Protein AF-A0A967Z8L1-F1 (afdb_monomer)

Structure (mmCIF, N/CA/C/O backbone):
data_AF-A0A967Z8L1-F1
#
_entry.id   AF-A0A967Z8L1-F1
#
loop_
_atom_site.group_PDB
_atom_site.id
_atom_site.type_symbol
_atom_site.label_atom_id
_atom_site.label_alt_id
_atom_site.label_comp_id
_atom_site.label_asym_id
_atom_site.label_entity_id
_atom_site.label_seq_id
_atom_site.pdbx_PDB_ins_code
_atom_site.Cartn_x
_atom_site.Cartn_y
_atom_site.Cartn_z
_atom_site.occupancy
_atom_site.B_iso_or_equiv
_atom_site.auth_seq_id
_atom_site.auth_comp_id
_atom_site.auth_asym_id
_atom_site.auth_atom_id
_atom_site.pdbx_PDB_model_num
ATOM 1 N N . VAL A 1 1 ? -12.472 -4.966 7.787 1.00 72.12 1 VAL A N 1
ATOM 2 C CA . VAL A 1 1 ? -12.529 -3.626 7.152 1.00 72.12 1 VAL A CA 1
ATOM 3 C C . VAL A 1 1 ? -11.271 -2.877 7.555 1.00 72.12 1 VAL A C 1
ATOM 5 O O . VAL A 1 1 ? -11.045 -2.772 8.745 1.00 72.12 1 VAL A O 1
ATOM 8 N N . GLY A 1 2 ? -10.408 -2.463 6.624 1.00 90.75 2 GLY A N 1
ATOM 9 C CA . GLY A 1 2 ? -9.084 -1.914 6.947 1.00 90.75 2 GLY A CA 1
ATOM 10 C C . GLY A 1 2 ? -8.277 -1.594 5.687 1.00 90.75 2 GLY A C 1
ATOM 11 O O . GLY A 1 2 ? -8.852 -1.188 4.682 1.00 90.75 2 GLY A O 1
ATOM 12 N N . LEU A 1 3 ? -6.956 -1.788 5.721 1.00 96.19 3 LEU A N 1
ATOM 13 C CA . LEU A 1 3 ? -6.110 -1.611 4.534 1.00 96.19 3 LEU A CA 1
ATOM 14 C C . LEU A 1 3 ? -6.299 -2.739 3.521 1.00 96.19 3 LEU A C 1
ATOM 16 O O . LEU A 1 3 ? -6.447 -3.903 3.889 1.00 96.19 3 LEU A O 1
ATOM 20 N N . MET A 1 4 ? -6.174 -2.382 2.247 1.00 97.38 4 MET A N 1
ATOM 21 C CA . MET A 1 4 ? -6.013 -3.323 1.149 1.00 97.38 4 MET A CA 1
ATOM 22 C C . MET A 1 4 ? -4.984 -2.803 0.146 1.00 97.38 4 MET A C 1
ATOM 24 O O . MET A 1 4 ? -4.705 -1.604 0.077 1.00 97.38 4 MET A O 1
ATOM 28 N N . ASN A 1 5 ? -4.429 -3.710 -0.645 1.00 97.88 5 ASN A N 1
ATOM 29 C CA . ASN A 1 5 ? -3.552 -3.394 -1.759 1.00 97.88 5 ASN A CA 1
ATOM 30 C C . ASN A 1 5 ? -3.940 -4.242 -2.970 1.00 97.88 5 ASN A C 1
ATOM 32 O O . ASN A 1 5 ? -4.094 -5.452 -2.843 1.00 97.88 5 ASN A O 1
ATOM 36 N N . THR A 1 6 ? -4.034 -3.608 -4.134 1.00 97.94 6 THR A N 1
ATOM 37 C CA . THR A 1 6 ? -4.281 -4.288 -5.408 1.00 97.94 6 THR A CA 1
ATOM 38 C C . THR A 1 6 ? -3.103 -4.042 -6.334 1.00 97.94 6 THR A C 1
ATOM 40 O O . THR A 1 6 ? -2.576 -2.927 -6.385 1.00 97.94 6 THR A O 1
ATOM 43 N N . GLN A 1 7 ? -2.681 -5.082 -7.045 1.00 98.44 7 GLN A N 1
ATOM 44 C CA . GLN A 1 7 ? -1.623 -5.013 -8.046 1.00 98.44 7 GLN A CA 1
ATOM 45 C C . GLN A 1 7 ? -2.230 -5.214 -9.430 1.00 98.44 7 GLN A C 1
ATOM 47 O O . GLN A 1 7 ? -3.048 -6.113 -9.629 1.00 98.44 7 GLN A O 1
ATOM 52 N N . PHE A 1 8 ? -1.825 -4.368 -10.372 1.00 98.31 8 PHE A N 1
ATOM 53 C CA . PHE A 1 8 ? -2.331 -4.367 -11.740 1.00 98.31 8 PHE A CA 1
ATOM 54 C C . PHE A 1 8 ? -1.179 -4.491 -12.737 1.00 98.31 8 PHE A C 1
ATOM 56 O O . PHE A 1 8 ? -0.069 -4.031 -12.463 1.00 98.31 8 PHE A O 1
ATOM 63 N N . ALA A 1 9 ? -1.471 -5.043 -13.911 1.00 98.25 9 ALA A N 1
ATOM 64 C CA . ALA A 1 9 ? -0.656 -4.900 -15.111 1.00 98.25 9 ALA A CA 1
ATOM 65 C C . ALA A 1 9 ? -1.436 -4.093 -16.152 1.00 98.25 9 ALA A C 1
ATOM 67 O O . ALA A 1 9 ? -2.649 -4.251 -16.284 1.00 98.25 9 ALA A O 1
ATOM 68 N N . ILE A 1 10 ? -0.745 -3.223 -16.887 1.00 97.69 10 ILE A N 1
ATOM 69 C CA . ILE A 1 10 ? -1.343 -2.431 -17.965 1.00 97.69 10 ILE A CA 1
ATOM 70 C C . ILE A 1 10 ? -0.610 -2.781 -19.253 1.00 97.69 10 ILE A C 1
ATOM 72 O O . ILE A 1 10 ? 0.598 -2.571 -19.352 1.00 97.69 10 ILE A O 1
ATOM 76 N N . GLN A 1 11 ? -1.337 -3.305 -20.236 1.00 98.12 11 GLN A N 1
ATOM 77 C CA . GLN A 1 11 ? -0.787 -3.663 -21.540 1.00 98.12 11 GLN A CA 1
ATOM 78 C C . GLN A 1 11 ? -1.739 -3.199 -22.637 1.00 98.12 11 GLN A C 1
ATOM 80 O O . GLN A 1 11 ? -2.920 -3.537 -22.614 1.00 98.12 11 GLN A O 1
ATOM 85 N N . ASN A 1 12 ? -1.230 -2.420 -23.596 1.00 97.56 12 ASN A N 1
ATOM 86 C CA . ASN A 1 12 ? -2.007 -1.897 -24.728 1.00 97.56 12 ASN A CA 1
ATOM 87 C C . ASN A 1 12 ? -3.321 -1.215 -24.293 1.00 97.56 12 ASN A C 1
ATOM 89 O O . ASN A 1 12 ? -4.380 -1.462 -24.860 1.00 97.56 12 ASN A O 1
ATOM 93 N N . GLY A 1 13 ? -3.271 -0.417 -23.221 1.00 97.12 13 GLY A N 1
ATOM 94 C CA . GLY A 1 13 ? -4.446 0.260 -22.656 1.00 97.12 13 GLY A CA 1
ATOM 95 C C . GLY A 1 13 ? -5.411 -0.643 -21.875 1.00 97.12 13 GLY A C 1
ATOM 96 O O . GLY A 1 13 ? -6.358 -0.139 -21.281 1.00 97.12 13 GLY A O 1
ATOM 97 N N . THR A 1 14 ? -5.165 -1.954 -21.819 1.00 97.81 14 THR A N 1
ATOM 98 C CA . THR A 1 14 ? -5.984 -2.907 -21.061 1.00 97.81 14 THR A CA 1
ATOM 99 C C . THR A 1 14 ? -5.438 -3.073 -19.645 1.00 97.81 14 THR A C 1
ATOM 101 O O . THR A 1 14 ? -4.238 -3.288 -19.461 1.00 97.81 14 THR A O 1
ATOM 104 N N . ILE A 1 15 ? -6.322 -2.970 -18.648 1.00 98.12 15 ILE A N 1
ATOM 105 C CA . ILE A 1 15 ? -6.004 -3.125 -17.223 1.00 98.12 15 ILE A CA 1
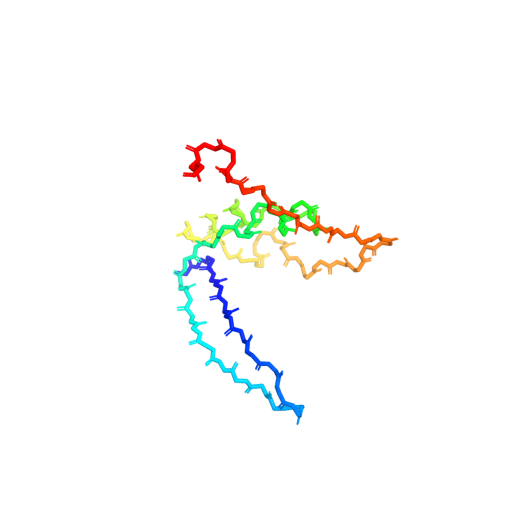ATOM 106 C C . ILE A 1 15 ? -6.306 -4.564 -16.797 1.00 98.12 15 ILE A C 1
ATOM 108 O O . ILE A 1 15 ? -7.447 -5.013 -16.879 1.00 98.12 15 ILE A O 1
ATOM 112 N N . TYR A 1 16 ? -5.297 -5.255 -16.278 1.00 98.25 16 TYR A N 1
ATOM 113 C CA . TYR A 1 16 ? -5.402 -6.603 -15.726 1.00 98.25 16 TYR A CA 1
ATOM 114 C C . TYR A 1 16 ? -5.180 -6.563 -14.217 1.00 98.25 16 TYR A C 1
ATOM 116 O O . TYR A 1 16 ? -4.247 -5.913 -13.740 1.00 98.25 16 TYR A O 1
ATOM 124 N N . VAL A 1 17 ? -6.015 -7.272 -13.458 1.00 98.00 17 VAL A N 1
ATOM 125 C CA . VAL A 1 17 ? -5.807 -7.479 -12.018 1.00 98.00 17 VAL A CA 1
ATOM 126 C C . VAL A 1 17 ? -4.866 -8.664 -11.836 1.00 98.00 17 VAL A C 1
ATOM 128 O O . VAL A 1 17 ? -5.154 -9.750 -12.328 1.00 98.00 17 VAL A O 1
ATOM 131 N N . LEU A 1 18 ? -3.755 -8.455 -11.129 1.00 98.12 18 LEU A N 1
ATOM 132 C CA . LEU A 1 18 ? -2.802 -9.518 -10.802 1.00 98.12 18 LEU A CA 1
ATOM 133 C C . LEU A 1 18 ? -3.185 -10.198 -9.488 1.00 98.12 18 LEU A C 1
ATOM 135 O O . LEU A 1 18 ? -3.391 -11.404 -9.443 1.00 98.12 18 LEU A O 1
ATOM 139 N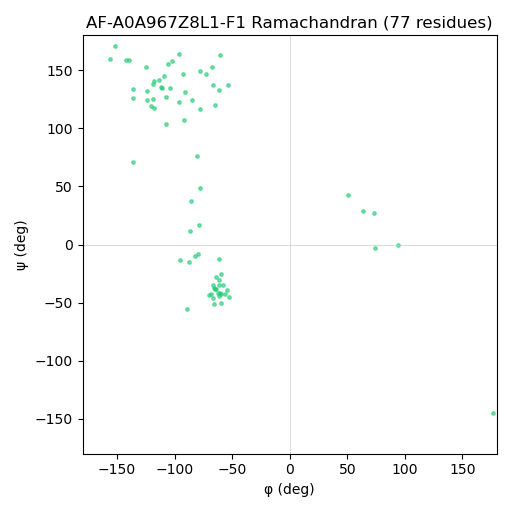 N . GLU A 1 19 ? -3.310 -9.411 -8.419 1.00 98.06 19 GLU A N 1
ATOM 140 C CA . GLU A 1 19 ? -3.705 -9.908 -7.103 1.00 98.06 19 GLU A CA 1
ATOM 141 C C . GLU A 1 19 ? -4.320 -8.810 -6.231 1.00 98.06 19 GLU A C 1
ATOM 143 O O . GLU A 1 19 ? -4.085 -7.611 -6.425 1.00 98.06 19 GLU A O 1
ATOM 148 N N . VAL A 1 20 ? -5.076 -9.244 -5.220 1.00 97.94 20 VAL A N 1
ATOM 149 C CA . VAL A 1 20 ? -5.633 -8.391 -4.169 1.00 97.94 20 VAL A CA 1
ATOM 150 C C . VAL A 1 20 ? -5.185 -8.931 -2.818 1.00 97.94 20 VAL A C 1
ATOM 152 O O . VAL A 1 20 ? -5.441 -10.077 -2.467 1.00 97.94 20 VAL A O 1
ATOM 155 N N . ASN A 1 21 ? -4.547 -8.072 -2.032 1.00 97.75 21 ASN A N 1
ATOM 156 C CA . ASN A 1 21 ? -4.123 -8.351 -0.672 1.00 97.75 21 ASN A CA 1
ATOM 157 C C . ASN A 1 21 ? -5.027 -7.570 0.296 1.00 97.75 21 ASN A C 1
ATOM 159 O O . ASN A 1 21 ? -4.821 -6.362 0.455 1.00 97.75 21 ASN A O 1
ATOM 163 N N . PRO A 1 22 ? -5.997 -8.208 0.978 1.00 96.69 22 PRO A N 1
ATOM 164 C CA . PRO A 1 22 ? -6.877 -7.555 1.956 1.00 96.69 22 PRO A CA 1
ATOM 165 C C . PRO A 1 22 ? -6.164 -7.332 3.305 1.00 96.69 22 PRO A C 1
ATOM 167 O O . PRO A 1 22 ? -6.653 -7.698 4.371 1.00 96.69 22 PRO A O 1
ATOM 170 N N . ARG A 1 23 ? -4.950 -6.782 3.248 1.00 96.25 23 ARG A N 1
ATOM 171 C CA . ARG A 1 23 ? -4.076 -6.488 4.385 1.00 96.25 23 ARG A CA 1
ATOM 172 C C . ARG A 1 23 ? -3.162 -5.311 4.056 1.00 96.25 23 ARG A C 1
ATOM 174 O O . ARG A 1 23 ? -3.036 -4.897 2.903 1.00 96.25 23 ARG A O 1
ATOM 181 N N . ALA A 1 24 ? -2.452 -4.815 5.066 1.00 95.06 24 ALA A N 1
ATOM 182 C CA . ALA A 1 24 ? -1.388 -3.842 4.856 1.00 95.06 24 ALA A CA 1
ATOM 183 C C . ALA A 1 24 ? -0.268 -4.430 3.973 1.00 95.06 24 ALA A C 1
ATOM 185 O O . ALA A 1 24 ? 0.213 -5.547 4.195 1.00 95.06 24 ALA A O 1
ATOM 186 N N . SER A 1 25 ? 0.161 -3.661 2.973 1.00 96.38 25 SER A N 1
ATOM 187 C CA . SER A 1 25 ? 1.323 -3.976 2.144 1.00 96.38 25 SER A CA 1
ATOM 188 C C . SER A 1 25 ? 2.574 -3.259 2.661 1.00 96.38 25 SER A C 1
ATOM 190 O O . SER A 1 25 ? 2.509 -2.257 3.376 1.00 96.38 25 SER A O 1
ATOM 192 N N . ARG A 1 26 ? 3.745 -3.719 2.214 1.00 96.62 26 ARG A N 1
ATOM 193 C CA . ARG A 1 26 ? 5.041 -3.076 2.493 1.00 96.62 26 ARG A CA 1
ATOM 194 C C . ARG A 1 26 ? 5.167 -1.642 1.954 1.00 96.62 26 ARG A C 1
ATOM 196 O O . ARG A 1 26 ? 6.116 -0.948 2.298 1.00 96.62 26 ARG A O 1
ATOM 203 N N . THR A 1 27 ? 4.248 -1.188 1.098 1.00 97.38 27 THR A N 1
ATOM 204 C CA . THR A 1 27 ? 4.266 0.171 0.534 1.00 97.38 27 THR A CA 1
ATOM 205 C C . THR A 1 27 ? 3.552 1.198 1.414 1.00 97.38 27 THR A C 1
ATOM 207 O O . THR A 1 27 ? 3.789 2.391 1.241 1.00 97.38 27 THR A O 1
ATOM 210 N N . VAL A 1 28 ? 2.745 0.772 2.394 1.00 97.50 28 VAL A N 1
ATOM 211 C CA . VAL A 1 28 ? 1.957 1.663 3.269 1.00 97.50 28 VAL A CA 1
ATOM 212 C C . VAL A 1 28 ? 2.800 2.757 3.949 1.00 97.50 28 VAL A C 1
ATOM 214 O O . VAL A 1 28 ? 2.377 3.917 3.901 1.00 97.50 28 VAL A O 1
ATOM 217 N N . PRO A 1 29 ? 3.988 2.475 4.529 1.00 97.75 29 PRO A N 1
ATOM 218 C CA . PRO A 1 29 ? 4.804 3.521 5.151 1.00 97.75 29 PRO A CA 1
ATOM 219 C C . PRO A 1 29 ? 5.315 4.563 4.149 1.00 97.75 29 PRO A C 1
ATOM 221 O O . PRO A 1 29 ? 5.346 5.752 4.461 1.00 97.75 29 PRO A O 1
ATOM 224 N N . PHE A 1 30 ? 5.688 4.130 2.940 1.00 97.75 30 PHE A N 1
ATOM 225 C CA . PHE A 1 30 ? 6.127 5.028 1.872 1.00 97.75 30 PHE A CA 1
ATOM 226 C C . PHE A 1 30 ? 4.980 5.931 1.409 1.00 97.75 30 PHE A C 1
ATOM 228 O O . PHE A 1 30 ? 5.131 7.150 1.414 1.00 97.75 30 PHE A O 1
ATOM 235 N N . VAL A 1 31 ? 3.816 5.351 1.090 1.00 96.25 31 VAL A N 1
ATOM 236 C CA . VAL A 1 31 ? 2.643 6.122 0.647 1.00 96.25 31 VAL A CA 1
ATOM 237 C C . VAL A 1 31 ? 2.218 7.119 1.721 1.00 96.25 31 VAL A C 1
ATOM 239 O O . VAL A 1 31 ? 1.979 8.277 1.400 1.00 96.25 31 VAL A O 1
ATOM 242 N N . SER A 1 32 ? 2.213 6.711 2.995 1.00 96.69 32 SER A N 1
ATOM 243 C CA . SER A 1 32 ? 1.851 7.595 4.111 1.00 96.69 32 SER A CA 1
ATOM 244 C C . SER A 1 32 ? 2.718 8.855 4.162 1.00 96.69 32 SER A C 1
ATOM 246 O O . SER A 1 32 ? 2.202 9.954 4.357 1.00 96.69 32 SER A O 1
ATOM 248 N N . LYS A 1 33 ? 4.032 8.710 3.943 1.00 95.69 33 LYS A N 1
ATOM 249 C CA . LYS A 1 33 ? 4.965 9.844 3.877 1.00 95.69 33 LYS A CA 1
ATOM 250 C C . LYS A 1 33 ? 4.752 10.687 2.621 1.00 95.69 33 LYS A C 1
ATOM 252 O O . LYS A 1 33 ? 4.729 11.905 2.726 1.00 95.69 33 LYS A O 1
ATOM 257 N N . ALA A 1 34 ? 4.557 10.050 1.467 1.00 95.94 34 ALA A N 1
ATOM 258 C CA . ALA A 1 34 ? 4.385 10.742 0.190 1.00 95.94 34 ALA A CA 1
ATOM 259 C C . ALA A 1 34 ? 3.117 11.616 0.150 1.00 95.94 34 ALA A C 1
ATOM 261 O O . ALA A 1 34 ? 3.145 12.717 -0.393 1.00 95.94 34 ALA A O 1
ATOM 262 N N . ILE A 1 35 ? 2.011 11.151 0.743 1.00 94.62 35 ILE A N 1
ATOM 263 C CA . ILE A 1 35 ? 0.737 11.891 0.756 1.00 94.62 35 ILE A CA 1
ATOM 264 C C . ILE A 1 35 ? 0.540 12.729 2.028 1.00 94.62 35 ILE A C 1
ATOM 266 O O . ILE A 1 35 ? -0.330 13.598 2.067 1.00 94.62 35 ILE A O 1
ATOM 270 N N . GLY A 1 36 ? 1.348 12.499 3.066 1.00 94.25 36 GLY A N 1
ATOM 271 C CA . GLY A 1 36 ? 1.239 13.178 4.359 1.00 94.25 36 GLY A CA 1
ATOM 272 C C . GLY A 1 36 ? 0.049 12.717 5.207 1.00 94.25 36 GLY A C 1
ATOM 273 O O . GLY A 1 36 ? -0.459 13.495 6.008 1.00 94.25 36 GLY A O 1
ATOM 274 N N . GLN A 1 37 ? -0.412 11.474 5.037 1.00 95.50 37 GLN A N 1
ATOM 275 C CA . GLN A 1 37 ? -1.499 10.889 5.831 1.00 95.50 37 GLN A CA 1
ATOM 276 C C . GLN A 1 37 ? -1.037 9.584 6.495 1.00 95.50 37 GLN A C 1
ATOM 278 O O . GLN A 1 37 ? -0.482 8.720 5.817 1.00 95.50 37 GLN A O 1
ATOM 283 N N . PRO A 1 38 ? -1.276 9.375 7.802 1.00 96.31 38 PRO A N 1
ATOM 284 C CA . PRO A 1 38 ? -0.840 8.171 8.504 1.00 96.31 38 PRO A CA 1
ATOM 285 C C . PRO A 1 38 ? -1.799 6.995 8.244 1.00 96.31 38 PRO A C 1
ATOM 287 O O . PRO A 1 38 ? -2.588 6.621 9.114 1.00 96.31 38 PRO A O 1
ATOM 290 N N . LEU A 1 39 ? -1.722 6.384 7.056 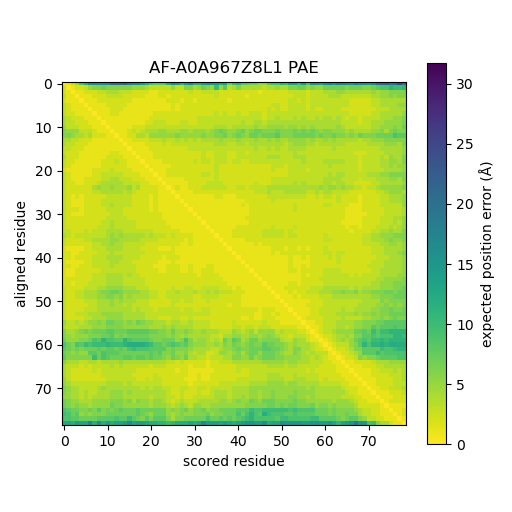1.00 96.62 39 LEU A N 1
ATOM 291 C CA . LEU A 1 39 ? -2.671 5.362 6.585 1.00 96.62 39 LEU A CA 1
ATOM 292 C C . LEU A 1 39 ? -2.830 4.178 7.548 1.00 96.62 39 LEU A C 1
ATOM 294 O O . LEU A 1 39 ? -3.945 3.716 7.775 1.00 96.62 39 LEU A O 1
ATOM 298 N N . ALA A 1 40 ? -1.738 3.714 8.163 1.00 96.62 40 ALA A N 1
ATOM 299 C CA . ALA A 1 40 ? -1.793 2.636 9.153 1.00 96.62 40 ALA A CA 1
ATOM 300 C C . ALA A 1 40 ? -2.631 3.017 10.390 1.00 96.62 40 ALA A C 1
ATOM 302 O O . ALA A 1 40 ? -3.438 2.216 10.856 1.00 96.62 40 ALA A O 1
ATOM 303 N N . LYS A 1 41 ? -2.493 4.255 10.886 1.00 97.19 41 LYS A N 1
ATOM 304 C CA . LYS A 1 41 ? -3.269 4.769 12.028 1.00 97.19 41 LYS A CA 1
ATOM 305 C C . LYS A 1 41 ? -4.740 4.947 11.663 1.00 97.19 41 LYS A C 1
ATOM 307 O O . LYS A 1 41 ? -5.607 4.590 12.454 1.00 97.19 41 LYS A O 1
ATOM 312 N N . ILE A 1 42 ? -5.007 5.481 10.472 1.00 96.94 42 ILE A N 1
ATOM 313 C CA . ILE A 1 42 ? -6.367 5.667 9.954 1.00 96.94 42 ILE A CA 1
ATOM 314 C C . ILE A 1 42 ? -7.080 4.317 9.863 1.00 96.94 42 ILE A C 1
ATOM 316 O O . ILE A 1 42 ? -8.170 4.143 10.401 1.00 96.94 42 ILE A O 1
ATOM 320 N N . ALA A 1 43 ? -6.437 3.328 9.243 1.00 96.75 43 ALA A N 1
ATOM 321 C CA . ALA A 1 43 ? -7.020 2.005 9.082 1.00 96.75 43 ALA A CA 1
ATOM 322 C C . ALA A 1 43 ? -7.193 1.252 10.404 1.00 96.75 43 ALA A C 1
ATOM 324 O O . ALA A 1 43 ? -8.178 0.537 10.557 1.00 96.75 43 ALA A O 1
ATOM 325 N N . ALA A 1 44 ? -6.284 1.426 11.369 1.00 97.50 44 ALA A N 1
ATOM 326 C CA . ALA A 1 44 ? -6.449 0.871 12.712 1.00 97.50 44 ALA A CA 1
ATOM 327 C C . ALA A 1 44 ? -7.706 1.417 13.406 1.00 97.50 44 ALA A C 1
ATOM 329 O O . ALA A 1 44 ? -8.465 0.647 13.986 1.00 97.50 44 ALA A O 1
ATOM 330 N N . LYS A 1 45 ? -7.970 2.721 13.275 1.00 97.19 45 LYS A N 1
ATOM 331 C CA . LYS A 1 45 ? -9.197 3.349 13.784 1.00 97.19 45 LYS A CA 1
ATOM 332 C C . LYS A 1 45 ? -10.458 2.866 13.059 1.00 97.19 45 LYS A C 1
ATOM 334 O O . LYS A 1 45 ? -11.474 2.634 13.702 1.00 97.19 45 LYS A O 1
ATOM 339 N N . VAL A 1 46 ? -10.379 2.644 11.742 1.00 97.25 46 VAL A N 1
ATOM 340 C CA . VAL A 1 46 ? -11.478 2.018 10.981 1.00 97.25 46 VAL A CA 1
ATOM 341 C C . VAL A 1 46 ? -11.759 0.609 11.494 1.00 97.25 46 VAL A C 1
ATOM 343 O O . VAL A 1 46 ? -12.913 0.254 11.715 1.00 97.25 46 VAL A O 1
ATOM 346 N N . MET A 1 47 ? -10.713 -0.185 11.733 1.00 97.19 47 MET A N 1
ATOM 347 C CA . MET A 1 47 ? -10.848 -1.526 12.311 1.00 97.19 47 MET A CA 1
ATOM 348 C C . MET A 1 47 ? -11.467 -1.500 13.714 1.00 97.19 47 MET A C 1
ATOM 350 O O . MET A 1 47 ? -12.170 -2.441 14.065 1.00 97.19 47 MET A O 1
ATOM 354 N N . SER A 1 48 ? -11.257 -0.431 14.489 1.00 97.38 48 SER A N 1
ATOM 355 C CA . SER A 1 48 ? -11.868 -0.244 15.810 1.00 97.38 48 SER A CA 1
ATOM 356 C C . SER A 1 48 ? -13.259 0.406 15.776 1.00 97.38 48 SER A C 1
ATOM 358 O O . SER A 1 48 ? -13.744 0.831 16.819 1.00 97.38 48 SER A O 1
ATOM 360 N N . GLY A 1 49 ? -13.891 0.522 14.603 1.00 96.81 49 GLY A N 1
ATOM 361 C CA . GLY A 1 49 ? -15.264 1.015 14.456 1.00 96.81 49 GLY A CA 1
ATOM 362 C C . GLY A 1 49 ? -15.412 2.510 14.168 1.00 96.81 49 GLY A C 1
ATOM 363 O O . GLY A 1 49 ? -16.537 2.958 13.986 1.00 96.81 49 GLY A O 1
ATOM 364 N N . LEU A 1 50 ? -14.318 3.275 14.073 1.00 97.38 50 LEU A N 1
ATOM 365 C CA . LEU A 1 50 ? -14.369 4.697 13.723 1.00 97.38 50 LEU A CA 1
ATOM 366 C C . LEU A 1 50 ? -14.226 4.871 12.207 1.00 97.38 50 LEU A C 1
ATOM 368 O O . LE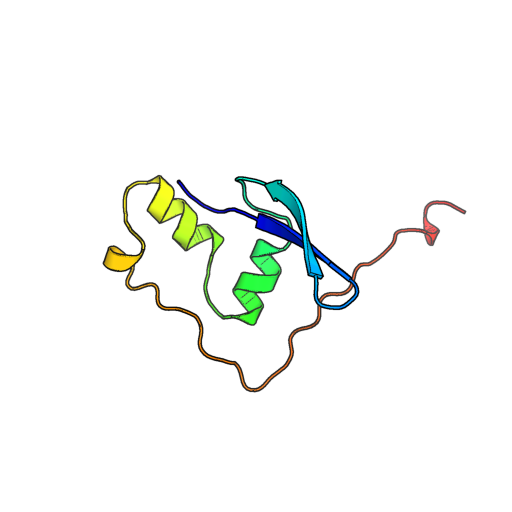U A 1 50 ? -13.138 4.702 11.646 1.00 97.38 50 LEU A O 1
ATOM 372 N N . SER A 1 51 ? -15.315 5.212 11.529 1.00 96.25 51 SER A N 1
ATOM 373 C CA . SER A 1 51 ? -15.371 5.339 10.072 1.00 96.25 51 SER A CA 1
ATOM 374 C C . SER A 1 51 ? -14.416 6.411 9.523 1.00 96.25 51 SER A C 1
ATOM 376 O O . SER A 1 51 ? -13.926 7.284 10.240 1.00 96.25 51 SER A O 1
ATOM 378 N N . LEU A 1 52 ? -14.142 6.372 8.214 1.00 95.50 52 LEU A N 1
ATOM 379 C CA . LEU A 1 52 ? -13.315 7.395 7.555 1.00 95.50 52 LEU A CA 1
ATOM 380 C C . LEU A 1 52 ? -13.935 8.799 7.651 1.00 95.50 52 LEU A C 1
ATOM 382 O O . LEU A 1 52 ? -13.200 9.775 7.799 1.00 95.50 52 LEU A O 1
ATOM 386 N N . ALA A 1 53 ? -15.269 8.882 7.601 1.00 95.25 53 ALA A N 1
ATOM 387 C CA . ALA A 1 53 ? -16.012 10.134 7.706 1.00 95.25 53 ALA A CA 1
ATOM 388 C C . ALA A 1 53 ? -15.862 10.760 9.099 1.00 95.25 53 ALA A C 1
ATOM 390 O O . ALA A 1 53 ? -15.522 11.934 9.206 1.00 95.25 53 ALA A O 1
ATOM 391 N N . GLU A 1 54 ? -16.011 9.964 10.163 1.00 96.94 54 GLU A N 1
ATOM 392 C CA . GLU A 1 54 ? -15.806 10.422 11.548 1.00 96.94 54 GLU A CA 1
ATOM 393 C C . GLU A 1 54 ? -14.357 10.846 11.819 1.00 96.94 54 GLU A C 1
ATOM 395 O O . GLU A 1 54 ? -14.095 11.705 12.657 1.00 96.94 54 GLU A O 1
ATOM 400 N N . GLN A 1 55 ? -13.398 10.263 11.096 1.00 96.44 55 GLN A N 1
ATOM 401 C CA . GLN A 1 55 ? -11.992 10.660 11.160 1.00 96.44 55 GLN A CA 1
ATOM 402 C C . GLN A 1 55 ? -11.665 11.917 10.339 1.00 96.44 55 GLN A C 1
ATOM 404 O O . GLN A 1 55 ? -10.535 12.400 10.431 1.00 96.44 55 GLN A O 1
ATOM 409 N N . GLY A 1 56 ? -12.597 12.428 9.525 1.00 95.00 56 GLY A N 1
ATOM 410 C CA . GLY A 1 56 ? -12.365 13.567 8.633 1.00 95.00 56 GLY A CA 1
ATOM 411 C C . GLY A 1 56 ? -11.321 13.289 7.547 1.00 95.00 56 GLY A C 1
ATOM 412 O O . GLY A 1 56 ? -10.610 14.200 7.126 1.00 95.00 56 GLY A O 1
ATOM 413 N N . VAL A 1 57 ? -11.169 12.029 7.122 1.00 94.38 57 VAL A N 1
ATOM 414 C CA . VAL A 1 57 ? -10.177 11.654 6.105 1.00 94.3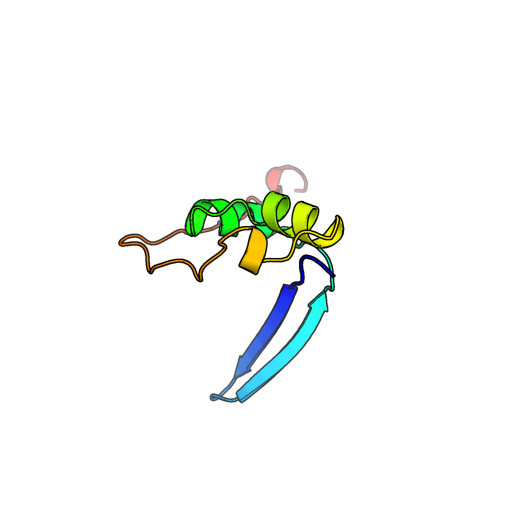8 57 VAL A CA 1
ATOM 415 C C . VAL A 1 57 ? -10.693 12.040 4.724 1.00 94.38 57 VAL A C 1
ATOM 417 O O . VAL A 1 57 ? -11.678 11.484 4.243 1.00 94.38 57 VAL A O 1
ATOM 420 N N . SER A 1 58 ? -9.993 12.960 4.066 1.00 90.62 58 SER A N 1
ATOM 421 C CA . SER A 1 58 ? -10.229 13.345 2.676 1.00 90.62 58 SER A CA 1
ATOM 422 C C . SER A 1 58 ? -9.199 12.710 1.730 1.00 90.62 58 SER A C 1
ATOM 424 O O . SER A 1 58 ? -8.098 12.338 2.162 1.00 90.62 58 SER A O 1
ATOM 426 N N . PRO A 1 59 ? -9.519 12.580 0.429 1.00 88.50 59 PRO A N 1
ATOM 427 C CA . PRO A 1 59 ? -8.527 12.236 -0.581 1.00 88.50 59 PRO A CA 1
ATOM 428 C C . PRO A 1 59 ? -7.330 13.200 -0.518 1.00 88.50 59 PRO A C 1
ATOM 430 O O . PRO A 1 59 ? -7.529 14.406 -0.364 1.00 88.50 59 PRO A O 1
ATOM 433 N N . PRO A 1 60 ? -6.088 12.699 -0.617 1.00 87.25 60 PRO A N 1
ATOM 434 C CA . PRO A 1 60 ? -4.915 13.554 -0.541 1.00 87.25 60 PRO A CA 1
ATOM 435 C C . PRO A 1 60 ? -4.838 14.494 -1.748 1.00 87.25 60 PRO A C 1
ATOM 437 O O . PRO A 1 60 ? -5.021 14.075 -2.891 1.00 87.25 60 PRO A O 1
ATOM 440 N N . GLU A 1 61 ? -4.501 15.756 -1.496 1.00 87.69 61 GLU A N 1
ATOM 441 C CA . GLU A 1 61 ? -4.199 16.718 -2.555 1.00 87.69 61 GLU A CA 1
ATOM 442 C C . GLU A 1 61 ? -2.900 16.362 -3.289 1.00 87.69 61 GLU A C 1
ATOM 444 O O . GLU A 1 61 ? -1.967 15.771 -2.727 1.00 87.69 61 GLU A O 1
ATOM 449 N N . ARG A 1 62 ? -2.810 16.769 -4.560 1.00 87.69 62 ARG A N 1
ATOM 450 C CA . ARG A 1 62 ? -1.589 16.611 -5.352 1.00 87.69 62 ARG A CA 1
ATOM 451 C C . ARG A 1 62 ? -0.472 17.463 -4.744 1.00 87.69 62 ARG A C 1
ATOM 453 O O . ARG A 1 6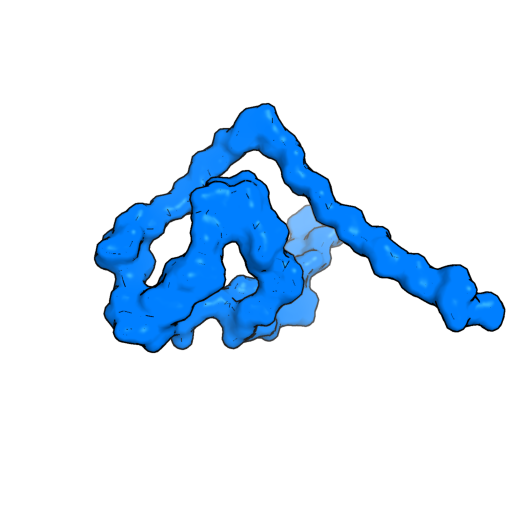2 ? -0.574 18.683 -4.675 1.00 87.69 62 ARG A O 1
ATOM 460 N N . ARG 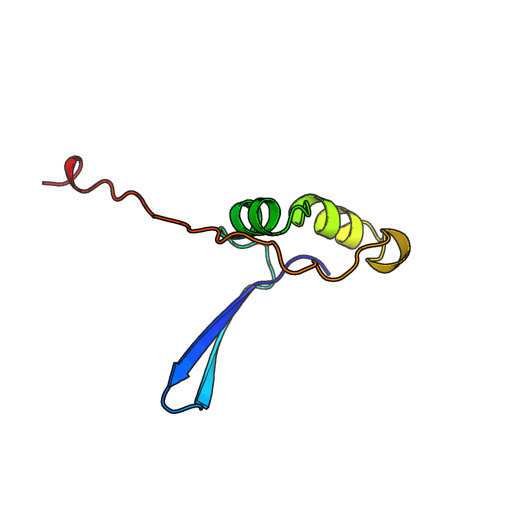A 1 63 ? 0.624 16.818 -4.346 1.00 88.31 63 ARG A N 1
ATOM 461 C CA . ARG A 1 63 ? 1.813 17.502 -3.820 1.00 88.31 63 ARG A CA 1
ATOM 462 C C . ARG A 1 63 ? 2.648 18.118 -4.960 1.00 88.31 63 ARG A C 1
ATOM 464 O O . ARG A 1 63 ? 2.689 17.539 -6.047 1.00 88.31 63 ARG A O 1
ATOM 471 N N . PRO A 1 64 ? 3.361 19.239 -4.726 1.00 94.75 64 PRO A N 1
ATOM 472 C CA . PRO A 1 64 ? 4.185 19.915 -5.739 1.00 94.75 64 PRO A CA 1
ATOM 473 C C . PRO A 1 64 ? 5.550 19.236 -5.975 1.00 94.75 64 PRO A C 1
ATOM 475 O O . PRO A 1 64 ? 6.465 19.847 -6.517 1.00 94.75 64 PRO A O 1
ATOM 478 N N . TYR A 1 65 ? 5.715 17.988 -5.538 1.00 94.81 65 TYR A N 1
ATOM 479 C CA . TYR A 1 65 ? 6.966 17.241 -5.610 1.00 94.81 65 TYR A CA 1
ATOM 480 C C . TYR A 1 65 ? 6.709 15.769 -5.936 1.00 94.81 65 TYR A C 1
ATOM 482 O O . TYR A 1 65 ? 5.623 15.239 -5.694 1.00 94.81 65 TYR A O 1
ATOM 490 N N . TYR A 1 66 ? 7.740 15.096 -6.448 1.00 96.56 66 TYR A N 1
ATOM 491 C CA . TYR A 1 66 ? 7.742 13.649 -6.646 1.00 96.56 66 TYR A CA 1
ATOM 492 C C . TYR A 1 66 ? 8.340 12.933 -5.432 1.00 96.56 66 TYR A C 1
ATOM 494 O O . TYR A 1 66 ? 9.256 13.431 -4.784 1.00 96.56 66 TYR A O 1
ATOM 502 N N . SER A 1 67 ? 7.827 11.742 -5.129 1.00 96.69 67 SER A N 1
ATOM 503 C CA . SER A 1 67 ? 8.395 10.823 -4.138 1.00 96.69 67 SER A CA 1
ATOM 504 C C . SER A 1 67 ? 8.774 9.524 -4.838 1.00 96.69 67 SER A C 1
ATOM 506 O O . SER A 1 67 ? 7.928 8.910 -5.485 1.00 96.69 67 SER A O 1
ATOM 508 N N . VAL A 1 68 ? 10.032 9.103 -4.708 1.00 97.62 68 VAL A N 1
ATOM 509 C CA . VAL A 1 68 ? 10.576 7.904 -5.367 1.00 97.62 68 VAL A CA 1
ATOM 510 C C . VAL A 1 68 ? 11.017 6.899 -4.304 1.00 97.62 68 VAL A C 1
ATOM 512 O O . VAL A 1 68 ? 11.546 7.283 -3.262 1.00 97.62 68 VAL A O 1
ATOM 515 N N . LYS A 1 69 ? 10.766 5.607 -4.548 1.00 97.50 69 LYS A N 1
ATOM 516 C CA . LYS A 1 69 ? 11.124 4.504 -3.648 1.00 97.50 69 LYS A CA 1
ATOM 517 C C . LYS A 1 69 ? 12.111 3.571 -4.340 1.00 97.50 69 LYS A C 1
ATOM 519 O O . LYS A 1 69 ? 11.720 2.898 -5.289 1.00 97.50 69 LYS A O 1
ATOM 524 N N . GLU A 1 70 ? 13.314 3.457 -3.793 1.00 97.88 70 GLU A N 1
ATOM 525 C CA . GLU A 1 70 ? 14.351 2.541 -4.279 1.00 97.88 70 GLU A CA 1
ATOM 526 C C . GLU A 1 70 ? 14.507 1.325 -3.351 1.00 97.88 70 GLU A C 1
ATOM 528 O O . GLU A 1 70 ? 14.142 1.384 -2.172 1.00 97.88 70 GLU A O 1
ATOM 533 N N . SER A 1 71 ? 15.001 0.205 -3.882 1.00 96.19 71 SER A N 1
ATOM 534 C CA . SER A 1 71 ? 15.306 -1.002 -3.105 1.00 96.19 71 SER A CA 1
ATOM 535 C C . SER A 1 71 ? 16.818 -1.192 -3.006 1.00 96.19 71 SER A C 1
ATOM 537 O O . SER A 1 71 ? 17.550 -0.904 -3.943 1.00 96.19 71 SER A O 1
ATOM 539 N N . VAL A 1 72 ? 17.297 -1.711 -1.877 1.00 96.44 72 VAL A N 1
ATOM 540 C CA . VAL A 1 72 ? 18.711 -2.075 -1.710 1.00 96.44 72 VAL A CA 1
ATOM 541 C C . VAL A 1 72 ? 18.817 -3.592 -1.707 1.00 96.44 72 VAL A C 1
ATOM 543 O O . VAL A 1 72 ? 18.120 -4.259 -0.941 1.00 96.44 72 VAL A O 1
ATOM 546 N N . PHE A 1 73 ? 19.676 -4.131 -2.568 1.00 97.00 73 PHE A N 1
ATOM 547 C CA . PHE A 1 73 ? 19.858 -5.570 -2.731 1.00 97.00 73 PHE A CA 1
ATOM 548 C C . PHE A 1 73 ? 21.158 -6.040 -2.060 1.00 97.00 73 PHE A C 1
ATOM 550 O O . PHE A 1 73 ? 22.201 -5.411 -2.244 1.00 97.00 73 PHE A O 1
ATOM 557 N N . PRO A 1 74 ? 21.141 -7.147 -1.295 1.00 96.75 74 PRO A N 1
ATOM 558 C CA . PRO A 1 74 ? 22.301 -7.612 -0.538 1.00 96.75 74 PRO A CA 1
ATOM 559 C C . PRO A 1 74 ? 23.260 -8.492 -1.365 1.00 96.75 74 PRO A C 1
ATOM 561 O O . PRO A 1 74 ? 23.807 -9.446 -0.823 1.00 96.75 74 PRO A O 1
ATOM 564 N N . PHE A 1 75 ? 23.489 -8.199 -2.653 1.00 96.56 75 PHE A N 1
ATOM 565 C 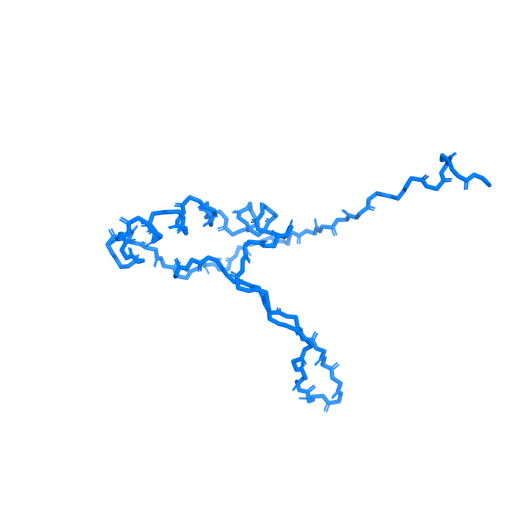CA . PHE A 1 75 ? 24.306 -9.051 -3.542 1.00 96.56 75 PHE A CA 1
ATOM 566 C C . PHE A 1 75 ? 25.735 -9.275 -3.027 1.00 96.56 75 PHE A C 1
ATOM 568 O O . PHE A 1 75 ? 26.261 -10.372 -3.128 1.00 96.56 75 PHE A O 1
ATOM 575 N N . ILE A 1 76 ? 26.325 -8.273 -2.369 1.00 95.81 76 ILE A N 1
ATOM 576 C CA . ILE A 1 76 ? 27.673 -8.359 -1.776 1.00 95.8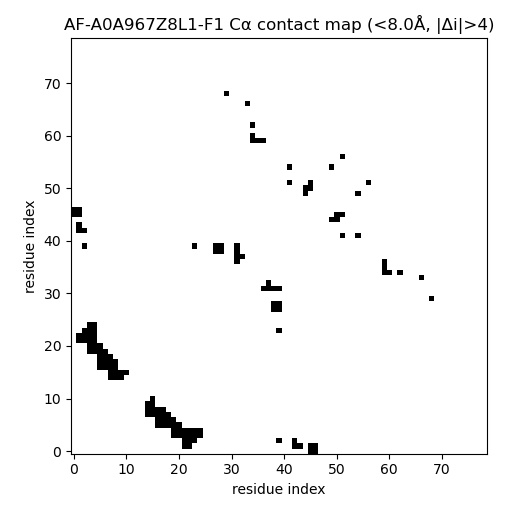1 76 ILE A CA 1
ATOM 577 C C . ILE A 1 76 ? 27.771 -9.472 -0.714 1.00 95.81 76 ILE A C 1
ATOM 579 O O . ILE A 1 76 ? 28.853 -9.989 -0.457 1.00 95.81 76 ILE A O 1
ATOM 583 N N . LYS A 1 77 ? 26.652 -9.855 -0.085 1.00 93.00 77 LYS A N 1
ATOM 584 C CA . LYS A 1 77 ? 26.624 -10.926 0.922 1.00 93.00 77 LYS A CA 1
ATOM 585 C C . LYS A 1 77 ? 26.546 -12.333 0.316 1.00 93.00 77 LYS A C 1
ATOM 587 O O . LYS A 1 77 ? 26.687 -13.293 1.066 1.00 93.00 77 LYS A O 1
ATOM 592 N N . PHE A 1 78 ? 26.311 -12.448 -0.992 1.00 94.38 78 PHE A N 1
ATOM 593 C CA . PHE A 1 78 ? 26.120 -13.711 -1.710 1.00 94.38 78 PHE A CA 1
ATOM 594 C C . PHE A 1 78 ? 26.903 -13.692 -3.044 1.00 94.38 78 PHE A C 1
ATOM 596 O O . PHE A 1 78 ? 26.273 -13.530 -4.091 1.00 94.38 78 PHE A O 1
ATOM 603 N N . PRO A 1 79 ? 28.252 -13.762 -3.004 1.00 78.94 79 PRO A N 1
ATOM 604 C CA . PRO A 1 79 ? 29.093 -13.836 -4.201 1.00 78.94 79 PRO A CA 1
ATOM 605 C C . PRO A 1 79 ? 28.927 -15.150 -4.976 1.00 78.94 79 PRO A C 1
ATOM 607 O O . PRO A 1 79 ? 28.578 -16.177 -4.347 1.00 78.94 79 PRO A O 1
#

Foldseek 3Di:
DFDKDWDWDADPNDIGTDDIGRDDDPCQVVVCVVQVHNRRVLRVVVVVVQDCVNVVDDDGDDDPDDRDDDDDDPVVVPD

Radius of gyration: 16.36 Å; Cα contacts (8 Å, |Δi|>4): 71; chains: 1; bounding box: 45×34×40 Å

pLDDT: mean 95.49, std 4.15, range [72.12, 98.44]

Nearest PDB structures (foldseek):
  1jdb-assembly1_K  TM=1.001E+00  e=3.254E-06  Escherichia coli
  1a9x-assembly1_A  TM=1.001E+00  e=6.390E-06  Escherichia coli
  1m6v-assembly1_G  TM=9.726E-01  e=7.314E-06  Escherichia coli
  1c30-assembly1_A  TM=9.996E-01  e=8.371E-06  Escherichia coli
  1jdb-assembly1_B  TM=1.002E+00  e=1.173E-05  Escherichia coli

Solvent-accessible surface area (backbone atoms only — not comparable to full-atom values): 5298 Å² total; per-residue (Å²): 116,61,48,64,43,74,45,71,47,77,56,96,90,43,82,41,82,73,50,77,42,87,38,81,54,95,57,50,69,56,51,19,63,69,60,73,43,66,53,70,63,54,27,50,41,36,57,73,73,46,47,59,72,83,68,67,66,69,86,72,72,89,65,101,67,88,80,85,90,86,84,88,79,71,56,89,82,62,123

Secondary structure (DSSP, 8-state):
----EEEEEEETTEEEEEEEESS--TTHHHHHHHHT--HHHHHHHHHTT--TTTTTPPPPPPPSS---------GGG--

Sequence (79 aa):
VGLMNTQFAIQNGTIYVLEVNPRASRTVPFVSKAIGQPLAKIAAKVMSGLSLAEQGVSPPERRPYYSVKESVFPFIKFP

Mean predicted aligned error: 3.46 Å